Protein AF-A0A7R9MK85-F1 (afdb_monomer_lite)

Radius of gyration: 53.94 Å; chains: 1; bounding box: 117×63×129 Å

InterPro domains:
  IPR019371 KxDL domain [PF10241] (33-116)
  IPR039843 KxDL motif-containing protein 1-like [PTHR13511] (14-132)

Sequence (144 aa):
MTDASDDKVKTEPSVAVTSEPMTNSDSLMAVVSNLVDERHVMQMIDSQTNMLARFEKSNEMLVNVNALAVIRFDAANRDLKRYTQQLCDLQKDLDSVYHRIKFLRLKLAQQYPQAFKACGNVFNPLDEEEETTEDMKGIQLNDS

pLDDT: mean 77.88, std 21.59, range [37.09, 98.62]

Secondary structure (DSSP, 8-state):
----------PPP----------HHHHHHHHHHHH--HHHHHHHHHHHHHHHHHHHHHHHHHHHHHHHHHHHHHHHHHHHHHHHHHHHHHHHHHHHHHHHHHHHHHHHHHH-HHHHHHHHTT--S-------GGGGTT------

Foldseek 3Di:
DDDDDDDDDPDDDDDDPPDDPQDVVNVVVVVVVVVDPVVVVVVVVVVVVVVVVVVVVVVVVVVVVVVVVVVVVVVVVVVVVVVVVVVVVVVVVVVVVVVVVVVVLVVCCVPPVVVSVVCVVPDDDDDDDDDDPPPPPPDPPDDD

Organism: NCBI:txid334625

Structure (mmCIF, N/CA/C/O backbone):
data_AF-A0A7R9MK85-F1
#
_entry.id   AF-A0A7R9MK85-F1
#
loop_
_atom_site.group_PDB
_atom_site.id
_atom_site.type_symbol
_atom_site.label_atom_id
_atom_site.label_alt_id
_atom_site.label_comp_id
_atom_site.label_asym_id
_atom_site.label_entity_id
_atom_site.label_seq_id
_atom_site.pdbx_PDB_ins_code
_atom_site.Cartn_x
_atom_site.Cartn_y
_atom_site.Cartn_z
_atom_site.occupancy
_atom_site.B_iso_or_equiv
_atom_site.auth_seq_id
_atom_site.auth_comp_id
_atom_site.auth_asym_id
_atom_site.auth_atom_id
_atom_site.pdbx_PDB_model_num
ATOM 1 N N . MET A 1 1 ? 73.501 43.936 -84.466 1.00 37.09 1 MET A N 1
ATOM 2 C CA . MET A 1 1 ? 72.640 44.453 -85.548 1.00 37.09 1 MET A CA 1
ATOM 3 C C . MET A 1 1 ? 72.183 43.220 -86.308 1.00 37.09 1 MET A C 1
ATOM 5 O O . MET A 1 1 ? 73.078 42.539 -86.780 1.00 37.09 1 MET A O 1
ATOM 9 N N . THR A 1 2 ? 70.886 42.878 -86.223 1.00 42.50 2 THR A N 1
ATOM 10 C CA . THR A 1 2 ? 70.083 41.971 -87.098 1.00 42.50 2 THR A CA 1
ATOM 11 C C . THR A 1 2 ? 70.847 40.939 -87.960 1.00 42.50 2 THR A C 1
ATOM 13 O O . THR A 1 2 ? 71.689 41.332 -88.758 1.00 42.50 2 THR A O 1
ATOM 16 N N . ASP A 1 3 ? 70.573 39.634 -87.981 1.00 41.00 3 ASP A N 1
ATOM 17 C CA . ASP A 1 3 ? 69.346 38.886 -87.641 1.00 41.00 3 ASP A CA 1
ATOM 18 C C . ASP A 1 3 ? 69.703 37.367 -87.513 1.00 41.00 3 ASP A C 1
ATOM 20 O O . ASP A 1 3 ? 70.893 37.049 -87.500 1.00 41.00 3 ASP A O 1
ATOM 24 N N . ALA A 1 4 ? 68.831 36.355 -87.374 1.00 44.22 4 ALA A N 1
ATOM 25 C CA . ALA A 1 4 ? 67.372 36.244 -87.540 1.00 44.22 4 ALA A CA 1
ATOM 26 C C . ALA A 1 4 ? 66.745 35.256 -86.509 1.00 44.22 4 ALA A C 1
ATOM 28 O O . ALA A 1 4 ? 67.197 35.169 -85.368 1.00 44.22 4 ALA A O 1
ATOM 29 N N . SER A 1 5 ? 65.716 34.495 -86.903 1.00 45.62 5 SER A N 1
ATOM 30 C CA . SER A 1 5 ? 65.141 33.319 -86.219 1.00 45.62 5 SER A CA 1
ATOM 31 C C . SER A 1 5 ? 64.791 32.232 -87.246 1.00 45.62 5 SER A C 1
ATOM 33 O O . SER A 1 5 ? 64.439 32.589 -88.363 1.00 45.62 5 SER A O 1
ATOM 35 N N . ASP A 1 6 ? 64.901 30.956 -86.857 1.00 44.88 6 ASP A N 1
ATOM 36 C CA . ASP A 1 6 ? 64.191 29.750 -87.354 1.00 44.88 6 ASP A CA 1
ATOM 37 C C . ASP A 1 6 ? 65.004 28.514 -86.915 1.00 44.88 6 ASP A C 1
ATOM 39 O O . ASP A 1 6 ? 66.220 28.591 -86.756 1.00 44.88 6 ASP A O 1
ATOM 43 N N . ASP A 1 7 ? 64.498 27.296 -86.759 1.00 43.66 7 ASP A N 1
ATOM 44 C CA . ASP A 1 7 ? 63.171 26.708 -86.547 1.00 43.66 7 ASP A CA 1
ATOM 45 C C . ASP A 1 7 ? 63.456 25.193 -86.493 1.00 43.66 7 ASP A C 1
ATOM 47 O O . ASP A 1 7 ? 64.033 24.644 -87.435 1.00 43.66 7 ASP A O 1
ATOM 51 N N . LYS A 1 8 ? 63.116 24.533 -85.377 1.00 56.53 8 LYS A N 1
ATOM 52 C CA . LYS A 1 8 ? 62.372 23.254 -85.332 1.00 56.53 8 LYS A CA 1
ATOM 53 C C . LYS A 1 8 ? 62.468 22.568 -83.979 1.00 56.53 8 LYS A C 1
ATOM 55 O O . LYS A 1 8 ? 63.408 21.832 -83.675 1.00 56.53 8 LYS A O 1
ATOM 60 N N . VAL A 1 9 ? 61.392 22.714 -83.214 1.00 49.97 9 VAL A N 1
ATOM 61 C CA . VAL A 1 9 ? 61.028 21.769 -82.156 1.00 49.97 9 VAL A CA 1
ATOM 62 C C . VAL A 1 9 ? 60.754 20.412 -82.808 1.00 49.97 9 VAL A C 1
ATOM 64 O O . VAL A 1 9 ? 59.881 20.289 -83.665 1.00 49.97 9 VAL A O 1
ATOM 67 N N . LYS A 1 10 ? 61.503 19.379 -82.412 1.00 52.59 10 LYS A N 1
ATOM 68 C CA . LYS A 1 10 ? 61.274 18.007 -82.877 1.00 52.59 10 LYS A CA 1
ATOM 69 C C . LYS A 1 10 ? 60.210 17.344 -82.001 1.00 52.59 10 LYS A C 1
ATOM 71 O O . LYS A 1 10 ? 60.532 16.685 -81.019 1.00 52.59 10 LYS A O 1
ATOM 76 N N . THR A 1 11 ? 58.948 17.559 -82.352 1.00 46.94 11 THR A N 1
ATOM 77 C CA . THR A 1 11 ? 57.790 16.975 -81.665 1.00 46.94 11 THR A CA 1
ATOM 78 C C . THR A 1 11 ? 57.781 15.453 -81.821 1.00 46.94 11 THR A C 1
ATOM 80 O O . THR A 1 11 ? 57.778 14.944 -82.943 1.00 46.94 11 THR A O 1
ATOM 83 N N . GLU A 1 12 ? 57.765 14.718 -80.710 1.00 49.09 12 GLU A N 1
ATOM 84 C CA . GLU A 1 12 ? 57.543 13.269 -80.719 1.00 49.09 12 GLU A CA 1
ATOM 85 C C . GLU A 1 12 ? 56.055 12.948 -80.969 1.00 49.09 12 GLU A C 1
ATOM 87 O O . GLU A 1 12 ? 55.182 13.746 -80.609 1.00 49.09 12 GLU A O 1
ATOM 92 N N . PRO A 1 13 ? 55.727 11.813 -81.617 1.00 43.00 13 PRO A N 1
ATOM 93 C CA . PRO A 1 13 ? 54.351 11.497 -81.970 1.00 43.00 13 PRO A CA 1
ATOM 94 C C . PRO A 1 13 ? 53.548 11.085 -80.732 1.00 43.00 13 PRO A C 1
ATOM 96 O O . PRO A 1 13 ? 53.818 10.059 -80.110 1.00 43.00 13 PRO A O 1
ATOM 99 N N . SER A 1 14 ? 52.510 11.860 -80.415 1.00 45.31 14 SER A N 1
ATOM 100 C CA . SER A 1 14 ? 51.511 11.474 -79.418 1.00 45.31 14 SER A CA 1
ATOM 101 C C . SER A 1 14 ? 50.763 10.230 -79.902 1.00 45.31 14 SER A C 1
ATOM 103 O O . SER A 1 14 ? 49.976 10.296 -80.850 1.00 45.31 14 SER A O 1
ATOM 105 N N . VAL A 1 15 ? 51.025 9.083 -79.271 1.00 51.69 15 VAL A N 1
ATOM 106 C CA . VAL A 1 15 ? 50.253 7.859 -79.497 1.00 51.69 15 VAL A CA 1
ATOM 107 C C . VAL A 1 15 ? 48.859 8.095 -78.932 1.00 51.69 15 VAL A C 1
ATOM 109 O O . VAL A 1 15 ? 48.671 8.153 -77.718 1.00 51.69 15 VAL A O 1
ATOM 112 N N . ALA A 1 16 ? 47.881 8.253 -79.823 1.00 45.25 16 ALA A N 1
ATOM 113 C CA . ALA A 1 16 ? 46.489 8.400 -79.439 1.00 45.25 16 ALA A CA 1
ATOM 114 C C . ALA A 1 16 ? 46.027 7.132 -78.708 1.00 45.25 16 ALA A C 1
ATOM 116 O O . ALA A 1 16 ? 45.775 6.101 -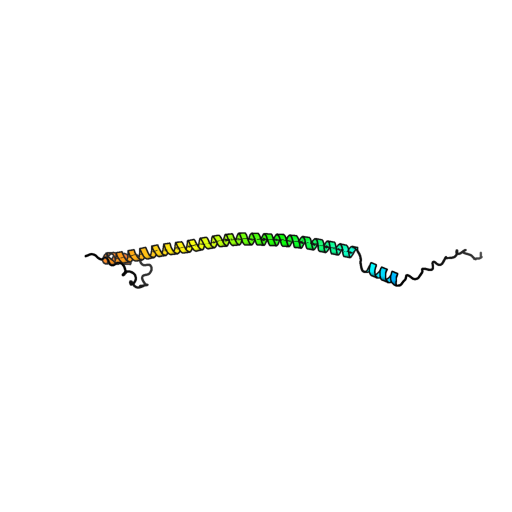79.330 1.00 45.25 16 ALA A O 1
ATOM 117 N N . VAL A 1 17 ? 45.900 7.223 -77.382 1.00 49.81 17 VAL A N 1
ATOM 118 C CA . VAL A 1 17 ? 45.159 6.244 -76.586 1.00 49.81 17 VAL A CA 1
ATOM 119 C C . VAL A 1 17 ? 43.700 6.368 -77.002 1.00 49.81 17 VAL A C 1
ATOM 121 O O . VAL A 1 17 ? 42.965 7.227 -76.515 1.00 49.81 17 VAL A O 1
ATOM 124 N N . THR A 1 18 ? 43.287 5.529 -77.948 1.00 45.44 18 THR A N 1
ATOM 125 C CA . THR A 1 18 ? 41.882 5.323 -78.280 1.00 45.44 18 THR A CA 1
ATOM 126 C C . THR A 1 18 ? 41.224 4.632 -77.096 1.00 45.44 18 THR A C 1
ATOM 128 O O . THR A 1 18 ? 41.204 3.406 -77.015 1.00 45.44 18 THR A O 1
ATOM 131 N N . SER A 1 19 ? 40.724 5.428 -76.152 1.00 58.06 19 SER A N 1
ATOM 132 C CA . SER A 1 19 ? 39.828 4.953 -75.105 1.00 58.06 19 SER A CA 1
ATOM 133 C C . SER A 1 19 ? 38.611 4.319 -75.773 1.00 58.06 19 SER A C 1
ATOM 135 O O . SER A 1 19 ? 37.810 5.029 -76.389 1.00 58.06 19 SER A O 1
ATOM 137 N N . GLU A 1 20 ? 38.489 2.995 -75.681 1.00 58.47 20 GLU A N 1
ATOM 138 C CA . GLU A 1 20 ? 37.277 2.304 -76.109 1.00 58.47 20 GLU A CA 1
ATOM 139 C C . GLU A 1 20 ? 36.082 2.911 -75.355 1.00 58.47 20 GLU A C 1
ATOM 141 O O . GLU A 1 20 ? 36.203 3.227 -74.164 1.00 58.47 20 GLU A O 1
ATOM 146 N N . PRO A 1 21 ? 34.940 3.146 -76.022 1.00 62.09 21 PRO A N 1
ATOM 147 C CA . PRO A 1 21 ? 33.782 3.707 -75.350 1.00 62.09 21 PRO A CA 1
ATOM 148 C C . PRO A 1 21 ? 33.295 2.710 -74.296 1.00 62.09 21 PRO A C 1
ATOM 150 O O . PRO A 1 21 ? 32.819 1.630 -74.646 1.00 62.09 21 PRO A O 1
ATOM 153 N N . MET A 1 22 ? 33.414 3.095 -73.017 1.00 60.62 22 MET A N 1
ATOM 154 C CA . MET A 1 22 ? 32.848 2.376 -71.868 1.00 60.62 22 MET A CA 1
ATOM 155 C C . MET A 1 22 ? 31.456 1.868 -72.231 1.00 60.62 22 MET A C 1
ATOM 157 O O . MET A 1 22 ? 30.614 2.661 -72.672 1.00 60.62 22 MET A O 1
ATOM 161 N N . THR A 1 23 ? 31.202 0.566 -72.083 1.00 76.19 23 THR A N 1
ATOM 162 C CA . THR A 1 23 ? 29.914 0.038 -72.527 1.00 76.19 23 THR A CA 1
ATOM 163 C C . THR A 1 23 ? 28.802 0.656 -71.682 1.00 76.19 23 THR A C 1
ATOM 165 O O . THR A 1 23 ? 28.991 1.007 -70.513 1.00 76.19 23 THR A O 1
ATOM 168 N N . ASN A 1 24 ? 27.598 0.772 -72.247 1.00 74.38 24 ASN A N 1
ATOM 169 C CA . ASN A 1 24 ? 26.451 1.299 -71.500 1.00 74.38 24 ASN A CA 1
ATOM 170 C C . ASN A 1 24 ? 26.172 0.487 -70.214 1.00 74.38 24 ASN A C 1
ATOM 172 O O . ASN A 1 24 ? 25.612 1.029 -69.264 1.00 74.38 24 ASN A O 1
ATOM 176 N N . SER A 1 25 ? 26.604 -0.781 -70.168 1.00 78.00 25 SER A N 1
ATOM 177 C CA . SER A 1 25 ? 26.562 -1.634 -68.977 1.00 78.00 25 SER A CA 1
ATOM 178 C C . SER A 1 25 ? 27.553 -1.183 -67.899 1.00 78.00 25 SER A C 1
ATOM 180 O O . SER A 1 25 ? 27.178 -1.114 -66.733 1.00 78.00 25 SER A O 1
ATOM 182 N N . ASP A 1 26 ? 28.786 -0.828 -68.269 1.00 80.00 26 ASP A N 1
ATOM 183 C CA . ASP A 1 26 ? 29.807 -0.346 -67.325 1.00 80.00 26 ASP A CA 1
ATOM 184 C C . ASP A 1 26 ? 29.434 1.030 -66.766 1.00 80.00 26 ASP A C 1
ATOM 186 O O . ASP A 1 26 ? 29.589 1.287 -65.574 1.00 80.00 26 ASP A O 1
ATOM 190 N N . SER A 1 27 ? 28.861 1.892 -67.613 1.00 76.44 27 SER A N 1
ATOM 191 C CA . SER A 1 27 ? 28.295 3.181 -67.200 1.00 76.44 27 SER A CA 1
ATOM 192 C C . SER A 1 27 ? 27.139 2.998 -66.207 1.00 76.44 27 SER A C 1
ATOM 194 O O . SER A 1 27 ? 27.133 3.613 -65.140 1.00 76.44 27 SER A O 1
ATOM 196 N N . LEU A 1 28 ? 26.198 2.087 -66.494 1.00 78.94 28 LEU A N 1
ATOM 197 C CA . LEU A 1 28 ? 25.100 1.754 -65.583 1.00 78.94 28 LEU A CA 1
ATOM 198 C C . LEU A 1 28 ? 25.627 1.182 -64.262 1.00 78.94 28 LEU A C 1
ATOM 200 O O . LEU A 1 28 ? 25.195 1.620 -63.198 1.00 78.94 28 LEU A O 1
ATOM 204 N N . MET A 1 29 ? 26.576 0.245 -64.306 1.00 80.06 29 MET A N 1
ATOM 205 C CA . MET A 1 29 ? 27.123 -0.391 -63.105 1.00 80.06 29 MET A CA 1
ATOM 206 C C . MET A 1 29 ? 27.934 0.597 -62.254 1.00 80.06 29 MET A C 1
ATOM 208 O O . MET A 1 29 ? 27.808 0.582 -61.033 1.00 80.06 29 MET A O 1
ATOM 212 N N . ALA A 1 30 ? 28.655 1.539 -62.872 1.00 75.88 30 ALA A N 1
ATOM 213 C CA . ALA A 1 30 ? 29.287 2.657 -62.172 1.00 75.88 30 ALA A CA 1
ATOM 214 C C . ALA A 1 30 ? 28.257 3.603 -61.526 1.00 75.88 30 ALA A C 1
ATOM 216 O O . ALA A 1 30 ? 28.444 4.015 -60.384 1.00 75.88 30 ALA A O 1
ATOM 217 N N . VAL A 1 31 ? 27.144 3.919 -62.201 1.00 76.56 31 VAL A N 1
ATOM 218 C CA . VAL A 1 31 ? 26.048 4.713 -61.609 1.00 76.56 31 VAL A CA 1
ATOM 219 C C . VAL A 1 31 ? 25.399 3.973 -60.435 1.00 76.56 31 VAL A C 1
ATOM 221 O O . VAL A 1 31 ? 25.190 4.579 -59.390 1.00 76.56 31 VAL A O 1
ATOM 224 N N . VAL A 1 32 ? 25.135 2.669 -60.555 1.00 73.88 32 VAL A N 1
ATOM 225 C CA . VAL A 1 32 ? 24.574 1.844 -59.467 1.00 73.88 32 VAL A CA 1
ATOM 226 C C . VAL A 1 32 ? 25.548 1.708 -58.293 1.00 73.88 32 VAL A C 1
ATOM 228 O O . VAL A 1 32 ? 25.120 1.803 -57.146 1.00 73.88 32 VAL A O 1
ATOM 231 N N . SER A 1 33 ? 26.849 1.576 -58.557 1.00 72.31 33 SER A N 1
ATOM 232 C CA . SER A 1 33 ? 27.897 1.590 -57.528 1.00 72.31 33 SER A CA 1
ATOM 233 C C . SER A 1 33 ? 27.969 2.945 -56.806 1.00 72.31 33 SER A C 1
ATOM 235 O O . SER A 1 33 ? 28.024 2.999 -55.582 1.00 72.31 33 SER A O 1
ATOM 237 N N . ASN A 1 34 ? 27.840 4.058 -57.538 1.00 72.56 34 ASN A N 1
ATOM 238 C CA . ASN A 1 34 ? 27.792 5.407 -56.959 1.00 72.56 34 ASN A CA 1
ATOM 239 C C . ASN A 1 34 ? 26.472 5.727 -56.224 1.00 72.56 34 ASN A C 1
ATOM 241 O O . ASN A 1 34 ? 26.439 6.647 -55.408 1.00 72.56 34 ASN A O 1
ATOM 245 N N . LEU A 1 35 ? 25.384 4.995 -56.495 1.00 70.12 35 LEU A N 1
ATOM 246 C CA . LEU A 1 35 ? 24.113 5.113 -55.766 1.00 70.12 35 LEU A CA 1
ATOM 247 C C . LEU A 1 35 ? 24.161 4.449 -54.378 1.00 70.12 35 LEU A C 1
ATOM 249 O O . LEU A 1 35 ? 23.315 4.756 -53.537 1.00 70.12 35 LEU A O 1
ATOM 253 N N . VAL A 1 36 ? 25.139 3.573 -54.122 1.00 73.38 36 VAL A N 1
ATOM 254 C CA . VAL A 1 36 ? 25.324 2.875 -52.842 1.00 73.38 36 VAL A CA 1
ATOM 255 C C . VAL A 1 36 ? 26.693 3.229 -52.255 1.00 73.38 36 VAL A C 1
ATOM 257 O O . VAL A 1 36 ? 27.646 2.462 -52.349 1.00 73.38 36 VAL A O 1
ATOM 260 N N . ASP A 1 37 ? 26.793 4.391 -51.600 1.00 80.88 37 ASP A N 1
ATOM 261 C CA . ASP A 1 37 ? 27.961 4.687 -50.760 1.00 80.88 37 ASP A CA 1
ATOM 262 C C . ASP A 1 37 ? 27.933 3.772 -49.526 1.00 80.88 37 ASP A C 1
ATOM 264 O O . ASP A 1 37 ? 27.158 3.977 -48.584 1.00 80.88 3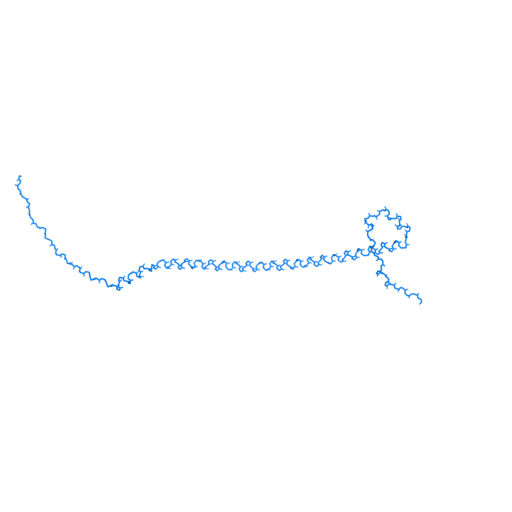7 ASP A O 1
ATOM 268 N N . GLU A 1 38 ? 28.794 2.755 -49.543 1.00 82.88 38 GLU A N 1
ATOM 269 C CA . GLU A 1 38 ? 28.989 1.770 -48.474 1.00 82.88 38 GLU A CA 1
ATOM 270 C C . GLU A 1 38 ? 29.140 2.430 -47.093 1.00 82.88 38 GLU A C 1
ATOM 272 O O . GLU A 1 38 ? 28.622 1.926 -46.095 1.00 82.88 38 GLU A O 1
ATOM 277 N N . ARG A 1 39 ? 29.758 3.618 -47.025 1.00 86.25 39 ARG A N 1
ATOM 278 C CA . ARG A 1 39 ? 29.971 4.352 -45.769 1.00 86.25 39 ARG A CA 1
ATOM 279 C C . ARG A 1 39 ? 28.672 4.930 -45.215 1.00 86.25 39 ARG A C 1
ATOM 281 O O . ARG A 1 39 ? 28.500 4.952 -44.000 1.00 86.25 39 ARG A O 1
ATOM 288 N N . HIS A 1 40 ? 27.750 5.374 -46.070 1.00 87.19 40 HIS A N 1
ATOM 289 C CA . HIS A 1 40 ? 26.428 5.832 -45.629 1.00 87.19 40 HIS A CA 1
ATOM 290 C C . HIS A 1 40 ? 25.565 4.658 -45.149 1.00 87.19 40 HIS A C 1
ATOM 292 O O . HIS A 1 40 ? 24.857 4.790 -44.150 1.00 87.19 40 HIS A O 1
ATOM 298 N N . VAL A 1 41 ? 25.667 3.494 -45.801 1.00 90.88 41 VAL A N 1
ATOM 299 C CA . VAL A 1 41 ? 25.008 2.261 -45.336 1.00 90.88 41 VAL A CA 1
ATOM 300 C C . VAL A 1 41 ? 25.562 1.838 -43.972 1.00 90.88 41 VAL A C 1
ATOM 302 O O . VAL A 1 41 ? 24.787 1.569 -43.056 1.00 90.88 41 VAL A O 1
ATOM 305 N N . MET A 1 42 ? 26.884 1.865 -43.793 1.00 92.38 42 MET A N 1
ATOM 306 C CA . MET A 1 42 ? 27.540 1.551 -42.521 1.00 92.38 42 MET A CA 1
ATOM 307 C C . MET A 1 42 ? 27.138 2.530 -41.401 1.00 92.38 42 MET A C 1
ATOM 309 O O . MET A 1 42 ? 26.725 2.091 -40.331 1.00 92.38 42 MET A O 1
ATOM 313 N N . GLN A 1 43 ? 27.124 3.842 -41.666 1.00 95.00 43 GLN A N 1
ATOM 314 C CA . GLN A 1 43 ? 26.633 4.851 -40.712 1.00 95.00 43 GLN A CA 1
ATOM 315 C C . GLN A 1 43 ? 25.156 4.651 -40.334 1.00 95.00 43 GLN A C 1
ATOM 317 O O . GLN A 1 43 ? 24.772 4.873 -39.183 1.00 95.00 43 GLN A O 1
ATOM 322 N N . MET A 1 44 ? 24.315 4.225 -41.282 1.00 95.31 44 MET A N 1
ATOM 323 C CA . MET A 1 44 ? 22.916 3.893 -41.011 1.00 95.31 44 MET A CA 1
ATOM 324 C C . MET A 1 44 ? 22.803 2.667 -40.093 1.00 95.31 44 MET A C 1
ATOM 326 O O . MET A 1 44 ? 22.019 2.702 -39.144 1.00 95.31 44 MET A O 1
ATOM 330 N N . ILE A 1 45 ? 23.607 1.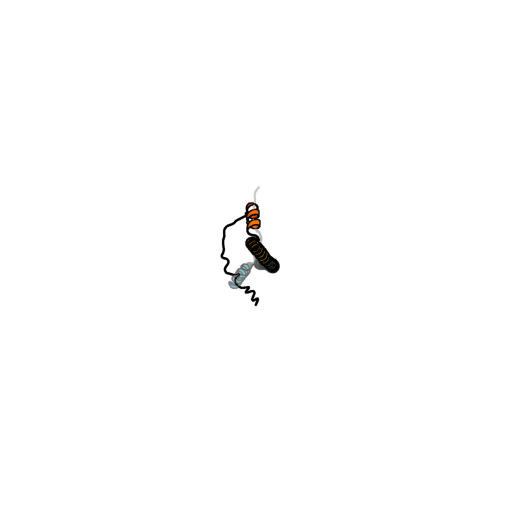623 -40.326 1.00 96.00 45 ILE A N 1
ATOM 331 C CA . ILE A 1 45 ? 23.668 0.421 -39.477 1.00 96.00 45 ILE A CA 1
ATOM 332 C C . ILE A 1 45 ? 24.147 0.776 -38.061 1.00 96.00 45 ILE A C 1
ATOM 334 O O . ILE A 1 45 ? 23.511 0.366 -37.088 1.00 96.00 45 ILE A O 1
ATOM 338 N N . ASP A 1 46 ? 25.197 1.588 -37.921 1.00 97.56 46 ASP A N 1
ATOM 339 C CA . ASP A 1 46 ? 25.698 2.055 -36.619 1.00 97.56 46 ASP A CA 1
ATOM 340 C C . ASP A 1 46 ? 24.635 2.869 -35.860 1.00 97.56 46 ASP A C 1
ATOM 342 O O . ASP A 1 46 ? 24.404 2.661 -34.664 1.00 97.56 46 ASP A O 1
ATOM 346 N N . SER A 1 47 ? 23.936 3.767 -36.563 1.00 97.50 47 SER A N 1
ATOM 347 C CA . SER A 1 47 ? 22.853 4.582 -36.000 1.00 97.50 47 SER A CA 1
ATOM 348 C C . SER A 1 47 ? 21.679 3.723 -35.515 1.00 97.50 47 SER A C 1
ATOM 350 O O . SER A 1 47 ? 21.214 3.886 -34.383 1.00 97.50 47 SER A O 1
ATOM 352 N N . GLN A 1 48 ? 21.239 2.759 -36.329 1.00 97.88 48 GLN A N 1
ATOM 353 C CA . GLN A 1 48 ? 20.170 1.819 -35.979 1.00 97.88 48 GLN A CA 1
ATOM 354 C C . GLN A 1 48 ? 20.574 0.899 -34.821 1.00 97.88 48 GLN A C 1
ATOM 356 O O . GLN A 1 48 ? 19.776 0.690 -33.910 1.00 97.88 48 GLN A O 1
ATOM 361 N N . THR A 1 49 ? 21.822 0.429 -34.790 1.00 97.88 49 THR A N 1
ATOM 362 C CA . THR A 1 49 ? 22.368 -0.383 -33.689 1.00 97.88 49 THR A CA 1
ATOM 363 C C . THR A 1 49 ? 22.394 0.410 -32.380 1.00 97.88 49 THR A C 1
ATOM 365 O O . THR A 1 49 ? 21.960 -0.086 -31.338 1.00 97.88 49 THR A O 1
ATOM 368 N N . ASN A 1 50 ? 22.815 1.681 -32.419 1.00 97.88 50 ASN A N 1
ATOM 369 C CA . ASN A 1 50 ? 22.767 2.562 -31.249 1.00 97.88 50 ASN A CA 1
ATOM 370 C C . ASN A 1 50 ? 21.326 2.813 -30.779 1.00 97.88 50 ASN A C 1
ATOM 372 O O . ASN A 1 50 ? 21.063 2.851 -29.576 1.00 97.88 50 ASN A O 1
ATOM 376 N N . MET A 1 51 ? 20.392 2.980 -31.718 1.00 98.19 51 MET A N 1
ATOM 377 C CA . MET A 1 51 ? 18.975 3.181 -31.422 1.00 98.19 51 MET A CA 1
ATOM 378 C C . MET A 1 51 ? 18.343 1.933 -30.789 1.00 98.19 51 MET A C 1
ATOM 380 O O . MET A 1 51 ? 17.643 2.062 -29.786 1.00 98.19 51 MET A O 1
ATOM 384 N N . LEU A 1 52 ? 18.651 0.737 -31.302 1.00 98.31 52 LEU A N 1
ATOM 385 C CA . LEU A 1 52 ? 18.190 -0.538 -30.750 1.00 98.31 52 LEU A CA 1
ATOM 386 C C . LEU A 1 52 ? 18.655 -0.717 -29.299 1.00 98.31 52 LEU A C 1
ATOM 388 O O . LEU A 1 52 ? 17.818 -0.900 -28.419 1.00 98.31 52 LEU A O 1
ATOM 392 N N . ALA A 1 53 ? 19.948 -0.526 -29.020 1.00 98.12 53 ALA A N 1
ATOM 393 C CA . ALA A 1 53 ? 20.489 -0.621 -27.661 1.00 98.12 53 ALA A CA 1
ATOM 394 C C . ALA A 1 53 ? 19.840 0.385 -26.681 1.00 98.12 53 ALA A C 1
ATOM 396 O O . ALA A 1 53 ? 19.654 0.096 -25.495 1.00 98.12 53 ALA A O 1
ATOM 397 N N . ARG A 1 54 ? 19.450 1.579 -27.161 1.00 98.31 54 ARG A N 1
ATOM 398 C CA . ARG A 1 54 ? 18.670 2.547 -26.364 1.00 98.31 54 ARG A CA 1
ATOM 399 C C . ARG A 1 54 ? 17.242 2.067 -26.111 1.00 98.31 54 ARG A C 1
ATOM 401 O O . ARG A 1 54 ? 16.753 2.245 -24.996 1.00 98.31 54 ARG A O 1
ATOM 408 N N . PHE A 1 55 ? 16.578 1.482 -27.108 1.00 98.38 55 PHE A N 1
ATOM 409 C CA . PHE A 1 55 ? 15.232 0.927 -26.952 1.00 98.38 55 PHE A CA 1
ATOM 410 C C . PHE A 1 55 ? 15.216 -0.261 -25.989 1.00 98.38 55 PHE A C 1
ATOM 412 O O . PHE A 1 55 ? 14.366 -0.288 -25.104 1.00 98.38 55 PHE A O 1
ATOM 419 N N . GLU A 1 56 ? 16.176 -1.180 -26.087 1.00 98.50 56 GLU A N 1
ATOM 420 C CA . GLU A 1 56 ? 16.323 -2.316 -25.168 1.00 98.50 56 GLU A CA 1
ATOM 421 C C . GLU A 1 56 ? 16.484 -1.839 -23.719 1.00 98.50 56 GLU A C 1
ATOM 423 O O . GLU A 1 56 ? 15.698 -2.225 -22.852 1.00 98.50 56 GLU A O 1
ATOM 428 N N . LYS A 1 57 ? 17.407 -0.899 -23.471 1.00 98.44 57 LYS A N 1
ATOM 429 C CA . LYS A 1 57 ? 17.599 -0.292 -22.145 1.00 98.44 57 LYS A CA 1
ATOM 430 C C . LYS A 1 57 ? 16.358 0.455 -21.644 1.00 98.44 57 LYS A C 1
ATOM 432 O O . LYS A 1 57 ? 16.033 0.399 -20.459 1.00 98.44 57 LYS A O 1
ATOM 437 N N . SER A 1 58 ? 15.652 1.166 -22.524 1.00 98.31 58 SER A N 1
ATOM 438 C CA . SER A 1 58 ? 14.390 1.826 -22.172 1.00 98.31 58 SER A CA 1
ATOM 439 C C . SER A 1 58 ? 13.311 0.807 -21.797 1.00 98.31 58 SER A C 1
ATOM 441 O O . SER A 1 58 ? 12.557 1.038 -20.855 1.00 98.31 58 SER A O 1
ATOM 443 N N . ASN A 1 59 ? 13.241 -0.319 -22.506 1.00 98.31 59 ASN A N 1
ATOM 444 C CA . ASN A 1 59 ? 12.272 -1.380 -22.261 1.00 98.31 59 ASN A CA 1
ATOM 445 C C . ASN A 1 59 ? 12.555 -2.113 -20.939 1.00 98.31 59 ASN A C 1
ATOM 447 O O . ASN A 1 59 ? 11.641 -2.300 -20.141 1.00 98.31 59 ASN A O 1
ATOM 451 N N . GLU A 1 60 ? 13.820 -2.433 -20.648 1.00 98.38 60 GLU A N 1
ATOM 452 C CA . GLU A 1 60 ? 14.251 -2.979 -19.352 1.00 98.38 60 GLU A CA 1
ATOM 453 C C . GLU A 1 60 ? 13.858 -2.048 -18.190 1.00 98.38 60 GLU A C 1
ATOM 455 O O . GLU A 1 60 ? 13.236 -2.478 -17.215 1.00 98.38 60 GLU A O 1
ATOM 460 N N . MET A 1 61 ? 14.148 -0.748 -18.317 1.00 98.31 61 MET A N 1
ATOM 461 C CA . MET A 1 61 ? 13.785 0.247 -17.304 1.00 98.31 61 MET A CA 1
ATOM 462 C C . MET A 1 61 ? 12.266 0.373 -17.123 1.00 98.31 61 MET A C 1
ATOM 464 O O . MET A 1 61 ? 11.805 0.495 -15.988 1.00 98.31 61 MET A O 1
ATOM 468 N N . LEU A 1 62 ? 11.476 0.304 -18.201 1.00 98.38 62 LEU A N 1
ATOM 469 C CA . LEU A 1 62 ? 10.009 0.304 -18.128 1.00 98.38 62 LEU A CA 1
ATOM 470 C C . LEU A 1 62 ? 9.465 -0.950 -17.431 1.00 98.38 62 LEU A C 1
ATOM 472 O O . LEU A 1 62 ? 8.580 -0.830 -16.582 1.00 98.38 62 LEU A O 1
ATOM 476 N N . VAL A 1 63 ? 10.008 -2.134 -17.732 1.00 98.44 63 VAL A N 1
ATOM 477 C CA . VAL A 1 63 ? 9.639 -3.395 -17.064 1.00 98.44 63 VAL A CA 1
ATOM 478 C C . VAL A 1 63 ? 9.948 -3.327 -15.565 1.00 98.44 63 VAL A C 1
ATOM 480 O O . VAL A 1 63 ? 9.090 -3.670 -14.750 1.00 98.44 63 VAL A O 1
ATOM 483 N N . ASN A 1 64 ? 11.122 -2.816 -15.185 1.00 98.38 64 ASN A N 1
ATOM 484 C CA . ASN A 1 64 ? 11.511 -2.644 -13.784 1.00 98.38 64 ASN A CA 1
ATOM 485 C C . ASN A 1 64 ? 10.604 -1.636 -13.048 1.00 98.38 64 ASN A C 1
ATOM 487 O O . ASN A 1 64 ? 10.091 -1.929 -11.967 1.00 98.38 64 ASN A O 1
ATOM 491 N N . VAL A 1 65 ? 10.324 -0.474 -13.654 1.00 98.38 65 VAL A N 1
ATOM 492 C CA . VAL A 1 65 ? 9.398 0.523 -13.085 1.00 98.38 65 VAL A CA 1
ATOM 493 C C . VAL A 1 65 ? 7.991 -0.054 -12.914 1.00 98.38 65 VAL A C 1
ATOM 495 O O . VAL A 1 65 ? 7.371 0.185 -11.879 1.00 98.38 65 VAL A O 1
ATOM 498 N N . ASN A 1 66 ? 7.502 -0.846 -13.873 1.00 98.19 66 ASN A N 1
ATOM 499 C CA . ASN A 1 66 ? 6.206 -1.517 -13.776 1.00 98.19 66 ASN A CA 1
ATOM 500 C C . ASN A 1 66 ? 6.189 -2.532 -12.616 1.00 98.19 66 ASN A C 1
ATOM 502 O O . ASN A 1 66 ? 5.332 -2.445 -11.738 1.00 98.19 66 ASN A O 1
ATOM 506 N N . ALA A 1 67 ? 7.193 -3.411 -12.525 1.00 98.19 67 ALA A N 1
ATOM 507 C CA . ALA A 1 67 ? 7.320 -4.364 -11.419 1.00 98.19 67 ALA A CA 1
ATOM 508 C C . ALA A 1 67 ? 7.361 -3.664 -10.044 1.00 98.19 67 ALA A C 1
ATOM 510 O O . ALA A 1 67 ? 6.647 -4.056 -9.118 1.00 98.19 67 ALA A O 1
ATOM 511 N N . LEU A 1 68 ? 8.133 -2.579 -9.916 1.00 98.31 68 LEU A N 1
ATOM 512 C CA . LEU A 1 68 ? 8.194 -1.776 -8.694 1.00 98.31 68 LEU A CA 1
ATOM 513 C C . LEU A 1 68 ? 6.858 -1.079 -8.380 1.00 98.31 68 LEU A C 1
ATOM 515 O O . LEU A 1 68 ? 6.477 -0.990 -7.210 1.00 98.31 68 LEU A O 1
ATOM 519 N N . ALA A 1 69 ? 6.145 -0.592 -9.398 1.00 98.38 69 ALA A N 1
ATOM 520 C CA . ALA A 1 69 ? 4.833 0.029 -9.241 1.00 98.38 69 ALA A CA 1
ATOM 521 C C . ALA A 1 69 ? 3.787 -0.979 -8.745 1.00 98.38 69 ALA A C 1
ATOM 523 O O . ALA A 1 69 ? 3.070 -0.665 -7.796 1.00 98.38 69 ALA A O 1
ATOM 524 N N . VAL A 1 70 ? 3.756 -2.197 -9.300 1.00 98.56 70 VAL A N 1
ATOM 525 C CA . VAL A 1 70 ? 2.876 -3.290 -8.844 1.00 98.56 70 VAL A CA 1
ATOM 526 C C . VAL A 1 70 ? 3.164 -3.652 -7.384 1.00 98.56 70 VAL A C 1
ATOM 528 O O . VAL A 1 70 ? 2.250 -3.642 -6.564 1.00 98.56 70 VAL A O 1
ATOM 531 N N . ILE A 1 71 ? 4.433 -3.865 -7.013 1.00 98.56 71 ILE A N 1
ATOM 532 C CA . ILE A 1 71 ? 4.819 -4.196 -5.626 1.00 98.56 71 ILE A CA 1
ATOM 533 C C . ILE A 1 71 ? 4.378 -3.099 -4.641 1.00 98.56 71 ILE A C 1
ATOM 535 O O . ILE A 1 71 ? 3.859 -3.400 -3.560 1.00 98.56 71 ILE A O 1
ATOM 539 N N . ARG A 1 72 ? 4.566 -1.822 -5.003 1.00 98.44 72 ARG A N 1
ATOM 540 C CA . ARG A 1 72 ? 4.147 -0.675 -4.178 1.00 98.44 72 ARG A CA 1
ATOM 541 C C . ARG A 1 72 ? 2.627 -0.546 -4.093 1.00 98.44 72 ARG A C 1
ATOM 543 O O . ARG A 1 72 ? 2.114 -0.283 -3.006 1.00 98.44 72 ARG A O 1
ATOM 550 N N . PHE A 1 73 ? 1.919 -0.756 -5.201 1.00 98.50 73 PHE A N 1
ATOM 551 C CA . PHE A 1 73 ? 0.460 -0.757 -5.242 1.00 98.50 73 PHE A CA 1
ATOM 552 C C . PHE A 1 73 ? -0.116 -1.855 -4.345 1.00 98.50 73 PHE A C 1
ATOM 554 O O . PHE A 1 73 ? -0.967 -1.569 -3.506 1.00 98.50 73 PHE A O 1
ATOM 561 N N . ASP A 1 74 ? 0.393 -3.083 -4.441 1.00 98.56 74 ASP A N 1
ATOM 562 C CA . ASP A 1 74 ? -0.072 -4.204 -3.623 1.00 98.56 74 ASP A CA 1
ATOM 563 C C . ASP A 1 74 ? 0.188 -3.989 -2.129 1.00 98.56 74 ASP A C 1
ATOM 565 O O . ASP A 1 74 ? -0.643 -4.361 -1.298 1.00 98.56 74 ASP A O 1
ATOM 569 N N . ALA A 1 75 ? 1.314 -3.366 -1.764 1.00 98.19 75 ALA A N 1
ATOM 570 C CA . ALA A 1 75 ? 1.581 -2.974 -0.382 1.00 98.19 75 ALA A CA 1
ATOM 571 C C . ALA A 1 75 ? 0.562 -1.936 0.118 1.00 98.19 75 ALA A C 1
ATOM 573 O O . ALA A 1 75 ? -0.114 -2.183 1.117 1.00 98.19 75 ALA A O 1
ATOM 574 N N . ALA A 1 76 ? 0.376 -0.838 -0.621 1.00 98.44 76 ALA A N 1
ATOM 575 C CA . ALA A 1 76 ? -0.579 0.213 -0.270 1.00 98.44 76 ALA A CA 1
ATOM 576 C C . ALA A 1 76 ? -2.031 -0.301 -0.215 1.00 98.44 76 ALA A C 1
ATOM 578 O O . ALA A 1 76 ? -2.784 0.067 0.681 1.00 98.44 76 ALA A O 1
ATOM 579 N N . ASN A 1 77 ? -2.418 -1.197 -1.126 1.00 98.50 77 ASN A N 1
ATOM 580 C CA . ASN A 1 77 ? -3.739 -1.828 -1.174 1.00 98.50 77 ASN A CA 1
ATOM 581 C C . ASN A 1 77 ? -3.976 -2.762 0.029 1.00 98.50 77 ASN A C 1
ATOM 583 O O . ASN A 1 77 ? -5.069 -2.773 0.598 1.00 98.50 77 ASN A O 1
ATOM 587 N N . ARG A 1 78 ? -2.956 -3.521 0.465 1.00 98.50 78 ARG A N 1
ATOM 588 C CA . ARG A 1 78 ? -3.025 -4.322 1.702 1.00 98.50 78 ARG A CA 1
ATOM 589 C C . ARG A 1 78 ? -3.182 -3.442 2.941 1.00 98.50 78 ARG A C 1
ATOM 591 O O . ARG A 1 78 ? -4.048 -3.727 3.766 1.00 98.50 78 ARG A O 1
ATOM 598 N N . ASP A 1 79 ? -2.382 -2.384 3.060 1.00 98.38 79 ASP A N 1
ATOM 599 C CA . ASP A 1 79 ? -2.464 -1.459 4.194 1.00 98.38 79 ASP A CA 1
ATOM 600 C C . ASP A 1 79 ? -3.811 -0.724 4.229 1.00 98.38 79 ASP A C 1
ATOM 602 O O . ASP A 1 79 ? -4.453 -0.696 5.277 1.00 98.38 79 ASP A O 1
ATOM 606 N N . LEU A 1 80 ? -4.296 -0.224 3.087 1.00 98.44 80 LEU A N 1
ATOM 607 C CA . LEU A 1 80 ? -5.610 0.418 2.973 1.00 98.44 80 LEU A CA 1
ATOM 608 C C . LEU A 1 80 ? -6.730 -0.511 3.456 1.00 98.44 80 LEU A C 1
ATOM 610 O O . LEU A 1 80 ? -7.509 -0.122 4.322 1.00 98.44 80 LEU A O 1
ATOM 614 N N . LYS A 1 81 ? -6.768 -1.761 2.971 1.00 98.56 81 LYS A N 1
ATOM 615 C CA . LYS A 1 81 ? -7.748 -2.766 3.420 1.00 98.56 81 LYS A CA 1
ATOM 616 C C . LYS A 1 81 ? -7.665 -3.024 4.925 1.00 98.56 81 LYS A C 1
ATOM 618 O O . LYS A 1 81 ? -8.706 -3.124 5.572 1.00 98.56 81 LYS A O 1
ATOM 623 N N . ARG A 1 82 ? -6.453 -3.096 5.495 1.00 98.56 82 ARG A N 1
ATOM 624 C CA . ARG A 1 82 ? -6.259 -3.259 6.946 1.00 98.56 82 ARG A CA 1
ATOM 625 C C . ARG A 1 82 ? -6.828 -2.069 7.719 1.00 98.56 82 ARG A C 1
ATOM 627 O O . ARG A 1 82 ? -7.560 -2.283 8.680 1.00 98.56 82 ARG A O 1
ATOM 634 N N . TYR A 1 83 ? -6.529 -0.841 7.297 1.00 98.44 83 TYR A N 1
ATOM 635 C CA . TYR A 1 83 ? -7.018 0.365 7.968 1.00 98.44 83 TYR A CA 1
ATOM 636 C C . TYR A 1 83 ? -8.538 0.528 7.851 1.00 98.44 83 TYR A C 1
ATOM 638 O O . TYR A 1 83 ? -9.182 0.864 8.842 1.00 98.44 83 TYR A O 1
ATOM 646 N N . THR A 1 84 ? -9.136 0.230 6.691 1.00 98.62 84 THR A N 1
ATOM 647 C CA . THR A 1 84 ? -10.600 0.233 6.533 1.00 98.62 84 THR A CA 1
ATOM 648 C C . THR A 1 84 ? -11.262 -0.799 7.446 1.00 98.62 84 THR A C 1
ATOM 650 O O . THR A 1 84 ? -12.229 -0.463 8.121 1.00 98.62 84 THR A O 1
ATOM 653 N N . GLN A 1 85 ? -10.718 -2.018 7.543 1.00 98.50 85 GLN A N 1
ATOM 654 C CA . GLN A 1 85 ? -11.233 -3.036 8.464 1.00 98.50 85 GLN A CA 1
ATOM 655 C C . GLN A 1 85 ? -11.163 -2.565 9.927 1.00 98.50 85 GLN A C 1
ATOM 657 O O . GLN A 1 85 ? -12.163 -2.623 10.635 1.00 98.50 85 GLN A O 1
ATOM 662 N N . GLN A 1 86 ? -10.015 -2.023 10.353 1.00 98.50 86 GLN A N 1
ATOM 663 C CA . GLN A 1 86 ? -9.838 -1.476 11.705 1.00 98.50 86 GLN A CA 1
ATOM 664 C C . GLN A 1 86 ? -10.824 -0.338 12.014 1.00 98.50 86 GLN A C 1
ATOM 666 O O . GLN A 1 86 ? -11.334 -0.265 13.129 1.00 98.50 86 GLN A O 1
ATOM 671 N N . LEU A 1 87 ? -11.126 0.521 11.035 1.00 98.62 87 LEU A N 1
ATOM 672 C CA . LEU A 1 87 ? -12.114 1.591 11.185 1.00 98.62 87 LEU A CA 1
ATOM 673 C C . LEU A 1 87 ? -13.541 1.038 11.333 1.00 98.62 87 LEU A C 1
ATOM 675 O O . LEU A 1 87 ? -14.285 1.507 12.190 1.00 98.62 87 LEU A O 1
ATOM 679 N N . CYS A 1 88 ? -13.909 0.017 10.552 1.00 98.44 88 CYS A N 1
ATOM 680 C CA . CYS A 1 88 ? -15.204 -0.657 10.678 1.00 98.44 88 CYS A CA 1
ATOM 681 C C . CYS A 1 88 ? -15.369 -1.391 12.017 1.00 98.44 88 CYS A C 1
ATOM 683 O O . CYS A 1 88 ? -16.489 -1.502 12.510 1.00 98.44 88 CYS A O 1
ATOM 685 N N . ASP A 1 89 ? -14.290 -1.906 12.606 1.00 98.31 89 ASP A N 1
ATOM 686 C CA . ASP A 1 89 ? -14.348 -2.556 13.919 1.00 98.31 89 ASP A CA 1
ATOM 687 C C . ASP A 1 89 ? -14.436 -1.519 15.055 1.00 98.31 89 ASP A C 1
ATOM 689 O O . ASP A 1 89 ? -15.304 -1.641 15.916 1.00 98.31 89 ASP A O 1
ATOM 693 N N . LEU A 1 90 ? -13.671 -0.420 14.976 1.00 98.44 90 LEU A N 1
ATOM 694 C CA . LEU A 1 90 ? -13.818 0.740 15.871 1.00 98.44 90 LEU A CA 1
ATOM 695 C C . LEU A 1 90 ? -15.226 1.353 15.835 1.00 98.44 90 LEU A C 1
ATOM 697 O O . LEU A 1 90 ? -15.730 1.784 16.870 1.00 98.44 90 LEU A O 1
ATOM 701 N N . GLN A 1 91 ? -15.870 1.385 14.664 1.00 97.94 91 GLN A N 1
ATOM 702 C CA . GLN A 1 91 ? -17.255 1.834 14.534 1.00 97.94 91 GLN A CA 1
ATOM 703 C C . GLN A 1 91 ? -18.206 0.945 15.353 1.00 97.94 91 GLN A C 1
ATOM 705 O O . GLN A 1 91 ? -18.958 1.467 16.171 1.00 97.94 91 GLN A O 1
ATOM 710 N N . LYS A 1 92 ? -18.116 -0.386 15.216 1.00 98.06 92 LYS A N 1
ATOM 711 C CA . LYS A 1 92 ? -18.943 -1.337 15.989 1.00 98.06 92 LYS A CA 1
ATOM 712 C C . LYS A 1 92 ? -18.711 -1.215 17.495 1.00 98.06 92 LYS A C 1
ATOM 714 O O . LYS A 1 92 ? -19.659 -1.332 18.271 1.00 98.06 92 LYS A O 1
ATOM 719 N N . ASP A 1 93 ? -17.466 -0.989 17.912 1.00 98.00 93 ASP A N 1
ATOM 720 C CA . ASP A 1 93 ? -17.127 -0.786 19.322 1.00 98.00 93 ASP A CA 1
ATOM 721 C C . ASP A 1 93 ? -17.766 0.502 19.866 1.00 98.00 93 ASP A C 1
ATOM 723 O O . ASP A 1 93 ? -18.355 0.487 20.951 1.00 98.00 93 ASP A O 1
ATOM 727 N N . LEU A 1 94 ? -17.728 1.600 19.100 1.00 98.06 94 LEU A N 1
ATOM 728 C CA . LEU A 1 94 ? -18.419 2.847 19.445 1.00 98.06 94 LEU A CA 1
ATOM 729 C C . LEU A 1 94 ? -19.942 2.675 19.481 1.00 98.06 94 LEU A C 1
ATOM 731 O O . LEU A 1 94 ? -20.566 3.123 20.444 1.00 98.06 94 LEU A O 1
ATOM 735 N N . ASP A 1 95 ? -20.530 1.978 18.507 1.00 96.69 95 ASP A N 1
ATOM 736 C CA . ASP A 1 95 ? -21.963 1.667 18.484 1.00 96.69 95 ASP A CA 1
ATOM 737 C C . ASP A 1 95 ? -22.361 0.851 19.726 1.00 96.69 95 ASP A C 1
ATOM 739 O O . ASP A 1 95 ? -23.338 1.174 20.405 1.00 96.69 95 ASP A O 1
ATOM 743 N N . SER A 1 96 ? -21.578 -0.169 20.084 1.00 97.38 96 SER A N 1
ATOM 744 C CA . SER A 1 96 ? -21.780 -0.998 21.282 1.00 97.38 96 SER A CA 1
ATOM 745 C C . SER A 1 96 ? -21.720 -0.174 22.576 1.00 97.38 96 SER A C 1
ATOM 747 O O . SER A 1 96 ? -22.598 -0.287 23.441 1.00 97.38 96 SER A O 1
ATOM 749 N N . VAL A 1 97 ? -20.727 0.715 22.700 1.00 97.44 97 VAL A N 1
ATOM 750 C CA . VAL A 1 97 ? -20.598 1.642 23.836 1.00 97.44 97 VAL A CA 1
ATOM 751 C C . VAL A 1 97 ? -21.785 2.609 23.896 1.00 97.44 97 VAL A C 1
ATOM 753 O O . VAL A 1 97 ? -22.376 2.769 24.967 1.00 97.44 97 VAL A O 1
ATOM 756 N N . TYR A 1 98 ? -22.185 3.199 22.768 1.00 96.19 98 TYR A N 1
ATOM 757 C CA . TYR A 1 98 ? -23.332 4.105 22.674 1.00 96.19 98 TYR A CA 1
ATOM 758 C C . TYR A 1 98 ? -24.634 3.424 23.119 1.00 96.19 98 TYR A C 1
ATOM 760 O O . TYR A 1 98 ? -25.318 3.926 24.016 1.00 96.19 98 TYR A O 1
ATOM 768 N N . HIS A 1 99 ? -24.943 2.238 22.585 1.00 95.19 99 HIS A N 1
ATOM 769 C CA . HIS A 1 99 ? -26.141 1.479 22.961 1.00 95.19 99 HIS A CA 1
ATOM 770 C C . HIS A 1 99 ? -26.138 1.102 24.448 1.00 95.19 99 HIS A C 1
ATOM 772 O O . HIS A 1 99 ? -27.167 1.213 25.121 1.00 95.19 99 HIS A O 1
ATOM 778 N N . ARG A 1 100 ? -24.980 0.724 25.003 1.00 96.25 100 ARG A N 1
ATOM 779 C CA . ARG A 1 100 ? -24.839 0.412 26.432 1.00 96.25 100 ARG 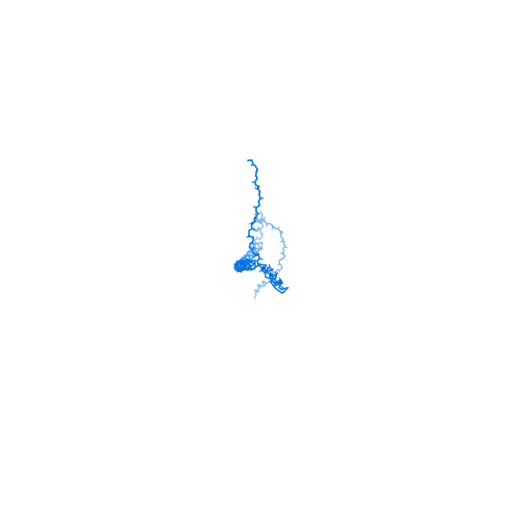A CA 1
ATOM 780 C C . ARG A 1 100 ? -25.052 1.642 27.319 1.00 96.25 100 ARG A C 1
ATOM 782 O O . ARG A 1 100 ? -25.698 1.521 28.360 1.00 96.25 100 ARG A O 1
ATOM 789 N N . ILE A 1 101 ? -24.574 2.818 26.909 1.00 93.12 101 ILE A N 1
ATOM 790 C CA . ILE A 1 101 ? -24.833 4.092 27.599 1.00 93.12 101 ILE A CA 1
ATOM 791 C C . ILE A 1 101 ? -26.324 4.458 27.510 1.00 93.12 101 ILE A C 1
ATOM 793 O O . ILE A 1 101 ? -26.927 4.753 28.543 1.00 93.12 101 ILE A O 1
ATOM 797 N N . LYS A 1 102 ? -26.947 4.366 26.324 1.00 89.12 102 LYS A N 1
ATOM 798 C CA . LYS A 1 102 ? -28.389 4.617 26.107 1.00 89.12 102 LYS A CA 1
ATOM 799 C C . LYS A 1 102 ? -29.251 3.711 26.999 1.00 89.12 102 LYS A C 1
ATOM 801 O O . LYS A 1 102 ? -30.144 4.197 27.692 1.00 89.12 102 LYS A O 1
ATOM 806 N N . PHE A 1 103 ? -28.923 2.420 27.078 1.00 90.44 103 PHE A N 1
ATOM 807 C CA . PHE A 1 103 ? -29.592 1.446 27.949 1.00 90.44 103 PHE A CA 1
ATOM 808 C C . PHE A 1 103 ? -29.441 1.761 29.445 1.00 90.44 103 PHE A C 1
ATOM 810 O O . PHE A 1 103 ? -30.421 1.695 30.191 1.00 90.44 103 PHE A O 1
ATOM 817 N N . LEU A 1 104 ? -28.238 2.129 29.900 1.00 91.88 104 LEU A N 1
ATOM 818 C CA . LEU A 1 104 ? -28.006 2.520 31.295 1.00 91.88 104 LEU A CA 1
ATOM 819 C C . LE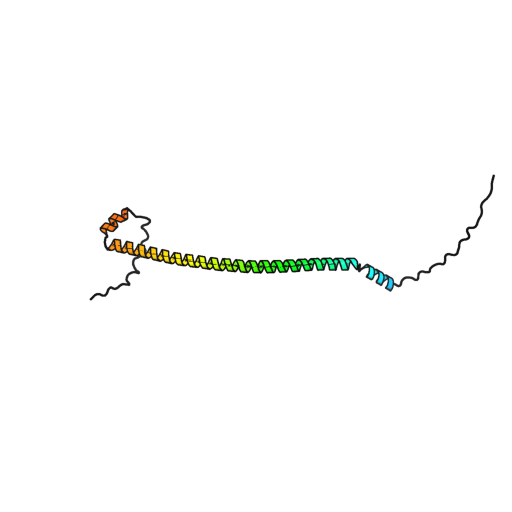U A 1 104 ? -28.742 3.821 31.651 1.00 91.88 104 LEU A C 1
ATOM 821 O O . LEU A 1 104 ? -29.377 3.873 32.704 1.00 91.88 104 LEU A O 1
ATOM 825 N N . ARG A 1 105 ? -28.732 4.829 30.763 1.00 87.56 105 ARG A N 1
ATOM 826 C CA . ARG A 1 105 ? -29.502 6.081 30.911 1.00 87.56 105 ARG A CA 1
ATOM 827 C C . ARG A 1 105 ? -30.999 5.779 31.058 1.00 87.56 105 ARG A C 1
ATOM 829 O O . ARG A 1 105 ? -31.621 6.268 31.997 1.00 87.56 105 ARG A O 1
ATOM 836 N N . LEU A 1 106 ? -31.552 4.916 30.198 1.00 88.06 106 LEU A N 1
ATOM 837 C CA . LEU A 1 106 ? -32.959 4.502 30.249 1.00 88.06 106 LEU A CA 1
ATOM 838 C C . LEU A 1 106 ? -33.308 3.761 31.551 1.00 88.06 106 LEU A C 1
ATOM 840 O O . LEU A 1 106 ? -34.284 4.115 32.212 1.00 88.06 106 LEU A O 1
ATOM 844 N N . LYS A 1 107 ? -32.499 2.775 31.964 1.00 90.25 107 LYS A N 1
ATOM 845 C CA . LYS A 1 107 ? -32.718 2.049 33.229 1.00 90.25 107 LYS A CA 1
ATOM 846 C C . LYS A 1 107 ? -32.673 2.969 34.446 1.00 90.25 107 LYS A C 1
ATOM 848 O O . LYS A 1 107 ? -33.501 2.823 35.344 1.00 90.25 107 LYS A O 1
ATOM 853 N N . LEU A 1 108 ? -31.738 3.918 34.477 1.00 88.31 108 LEU A N 1
ATOM 854 C CA . LEU A 1 108 ? -31.599 4.856 35.590 1.00 88.31 108 LEU A CA 1
ATOM 855 C C . LEU A 1 108 ? -32.802 5.812 35.675 1.00 88.31 108 LEU A C 1
ATOM 857 O O . LEU A 1 108 ? -33.314 6.051 36.769 1.00 88.31 108 LEU A O 1
ATOM 861 N N . ALA A 1 109 ? -33.306 6.278 34.527 1.00 85.06 109 ALA A N 1
ATOM 862 C CA . ALA A 1 109 ? -34.523 7.084 34.439 1.00 85.06 109 ALA A CA 1
ATOM 863 C C . ALA A 1 109 ? -35.779 6.327 34.913 1.00 85.06 109 ALA A C 1
ATOM 865 O O . ALA A 1 109 ? -36.623 6.910 35.592 1.00 85.06 109 ALA A O 1
ATOM 866 N N . GLN A 1 110 ? -35.888 5.032 34.593 1.00 86.06 110 GLN A N 1
ATOM 867 C CA . GLN A 1 110 ? -37.004 4.179 35.019 1.00 86.06 110 GLN A CA 1
ATOM 868 C C . GLN A 1 110 ? -36.963 3.844 36.518 1.00 86.06 110 GLN A C 1
ATOM 870 O O . GLN A 1 110 ? -37.993 3.914 37.184 1.00 86.06 110 GLN A O 1
ATOM 875 N N . GLN A 1 111 ? -35.795 3.480 37.060 1.00 92.56 111 GLN A N 1
ATOM 876 C CA . GLN A 1 111 ? -35.677 3.049 38.461 1.00 92.56 111 GLN A CA 1
ATOM 877 C C . GLN A 1 111 ? -35.640 4.212 39.461 1.00 92.56 111 GLN A C 1
ATOM 879 O O . GLN A 1 111 ? -36.148 4.072 40.572 1.00 92.56 111 GLN A O 1
ATOM 884 N N . TYR A 1 112 ? -35.070 5.362 39.086 1.00 90.38 112 TYR A N 1
ATOM 885 C CA . TYR A 1 112 ? -34.868 6.497 39.995 1.00 90.38 112 TYR A CA 1
ATOM 886 C C . TYR A 1 112 ? -35.337 7.831 39.385 1.00 90.38 112 TYR A C 1
ATOM 888 O O . TYR A 1 112 ? -34.560 8.788 39.334 1.00 90.38 112 TYR A O 1
ATOM 896 N N . PRO A 1 113 ? -36.608 7.957 38.952 1.00 85.12 113 PRO A N 1
ATOM 897 C CA . PRO A 1 113 ? -37.073 9.079 38.132 1.00 85.12 113 PRO A CA 1
ATOM 898 C C . PRO A 1 113 ? -36.865 10.459 38.771 1.00 85.12 113 PRO A C 1
ATOM 900 O O . PRO A 1 113 ? -36.547 11.411 38.064 1.00 85.12 113 PRO A O 1
ATOM 903 N N . GLN A 1 114 ? -37.002 10.590 40.096 1.00 84.81 114 GLN A N 1
ATOM 904 C CA . GLN A 1 114 ? -36.811 11.879 40.780 1.00 84.81 114 GLN A CA 1
ATOM 905 C C . GLN A 1 114 ? -35.330 12.279 40.881 1.00 84.81 114 GLN A C 1
ATOM 907 O O . GLN A 1 114 ? -34.987 13.430 40.623 1.00 84.81 114 GLN A O 1
ATOM 912 N N . ALA A 1 115 ? -34.441 11.331 41.200 1.00 84.94 115 ALA A N 1
ATOM 913 C CA . ALA A 1 115 ? -33.000 11.585 41.243 1.00 84.94 115 ALA A CA 1
ATOM 914 C C . ALA A 1 115 ? -32.440 11.833 39.832 1.00 84.94 115 ALA A C 1
ATOM 916 O O . ALA A 1 115 ? -31.660 12.758 39.626 1.00 84.94 115 ALA A O 1
ATOM 917 N N . PHE A 1 116 ? -32.909 11.067 38.844 1.00 82.69 116 PHE A N 1
ATOM 918 C CA . PHE A 1 116 ? -32.534 11.235 37.444 1.00 82.69 116 PHE A CA 1
ATOM 919 C C . PHE A 1 116 ? -32.935 12.619 36.906 1.00 82.69 116 PHE A C 1
ATOM 921 O O . PHE A 1 116 ? -32.106 13.304 36.310 1.00 82.69 116 PHE A O 1
ATOM 928 N N . LYS A 1 117 ? -34.162 13.085 37.191 1.00 81.06 117 LYS A N 1
ATOM 929 C CA . LYS A 1 117 ? -34.607 14.452 36.856 1.00 81.06 117 LYS A CA 1
ATOM 930 C C . LYS A 1 117 ? -33.762 15.535 37.531 1.00 81.06 117 LYS A C 1
ATOM 932 O O . LYS A 1 117 ? -33.433 16.523 36.885 1.00 81.06 117 LYS A O 1
ATOM 937 N N . ALA A 1 118 ? -33.377 15.349 38.795 1.00 81.25 118 ALA A N 1
ATOM 938 C CA . ALA A 1 118 ? -32.512 16.297 39.499 1.00 81.25 118 ALA A CA 1
ATOM 939 C C . ALA A 1 118 ? -31.104 16.394 38.873 1.00 81.25 118 ALA A C 1
ATOM 941 O O . ALA A 1 118 ? -30.530 17.480 38.830 1.00 81.25 118 ALA A O 1
ATOM 942 N N . CYS A 1 119 ? -30.565 15.288 38.348 1.00 76.38 119 CYS A N 1
ATOM 943 C CA . CYS A 1 119 ? -29.278 15.269 37.645 1.00 76.38 119 CYS A CA 1
ATOM 944 C C . CYS A 1 119 ? -29.352 15.771 36.191 1.00 76.38 119 CYS A C 1
ATOM 946 O O . CYS A 1 119 ? -28.365 16.317 35.698 1.00 76.38 119 CYS A O 1
ATOM 948 N N . GLY A 1 120 ? -30.492 15.620 35.505 1.00 66.38 120 GLY A N 1
ATOM 949 C CA . GLY A 1 120 ? -30.659 16.001 34.093 1.00 66.38 120 GLY A CA 1
ATOM 950 C C . GLY A 1 120 ? -30.339 17.471 33.797 1.00 66.38 120 GLY A C 1
ATOM 951 O O . GLY A 1 120 ? -29.734 17.775 32.775 1.00 66.38 120 GLY A O 1
ATOM 952 N N . ASN A 1 121 ? -30.615 18.372 34.745 1.00 59.62 121 ASN A N 1
ATOM 953 C CA . ASN A 1 121 ? -30.299 19.802 34.628 1.00 59.62 121 ASN A CA 1
ATOM 954 C C . ASN A 1 121 ? -28.786 20.121 34.562 1.00 59.62 121 ASN A C 1
ATOM 956 O O . ASN A 1 121 ? -28.425 21.271 34.325 1.00 59.62 121 ASN A O 1
ATOM 960 N N . VAL A 1 122 ? -27.904 19.142 34.804 1.00 61.66 122 VAL A N 1
ATOM 961 C CA . VAL A 1 122 ? -26.436 19.310 34.812 1.00 61.66 122 VAL A CA 1
ATOM 962 C C . VAL A 1 122 ? -25.775 18.711 33.561 1.00 61.66 122 VAL A C 1
ATOM 964 O O . VAL A 1 122 ? -24.644 19.071 33.238 1.00 61.66 122 VAL A O 1
ATOM 967 N N . PHE A 1 123 ? -26.454 17.816 32.836 1.00 54.41 123 PHE A N 1
ATOM 968 C CA . PHE A 1 123 ? -25.875 17.089 31.703 1.00 54.41 123 PHE A CA 1
ATOM 969 C C . PHE A 1 123 ? -26.829 17.087 30.505 1.00 54.41 123 PHE A C 1
ATOM 971 O O . PHE A 1 123 ? -27.640 16.176 30.354 1.00 54.41 123 PHE A O 1
ATOM 978 N N . ASN A 1 124 ? -26.702 18.095 29.637 1.00 52.44 124 ASN A N 1
ATOM 979 C CA . ASN A 1 124 ? -27.430 18.143 28.372 1.00 52.44 124 ASN A CA 1
ATOM 980 C C . ASN A 1 124 ? -26.511 18.488 27.188 1.00 52.44 124 ASN A C 1
ATOM 982 O O . ASN A 1 124 ? -26.201 19.657 26.950 1.00 52.44 124 ASN A O 1
ATOM 986 N N . PRO A 1 125 ? -26.089 17.464 26.434 1.00 49.56 125 PRO A N 1
ATOM 987 C CA . PRO A 1 125 ? -25.783 17.575 25.025 1.00 49.56 125 PRO A CA 1
ATOM 988 C C . PRO A 1 125 ? -26.814 16.757 24.230 1.00 49.56 125 PRO A C 1
ATOM 990 O O . PRO A 1 125 ? -26.616 15.565 24.002 1.00 49.56 125 PRO A O 1
ATOM 993 N N . LEU A 1 126 ? -27.872 17.440 23.782 1.00 44.09 126 LEU A N 1
ATOM 994 C CA . LEU A 1 126 ? -28.885 16.959 22.833 1.00 44.09 126 LEU A CA 1
ATOM 995 C C . LEU A 1 126 ? -29.853 15.906 23.414 1.00 44.09 126 LEU A C 1
ATOM 997 O O . LEU A 1 126 ? -29.767 14.706 23.152 1.00 44.09 126 LEU A O 1
ATOM 1001 N N . ASP A 1 127 ? -30.817 16.393 24.200 1.00 53.00 127 ASP A N 1
ATOM 1002 C CA . ASP A 1 127 ? -32.188 15.877 24.092 1.00 53.00 127 ASP A CA 1
ATOM 1003 C C . ASP A 1 127 ? -32.757 16.219 22.694 1.00 53.00 127 ASP A C 1
ATOM 1005 O O . ASP A 1 127 ? -32.301 17.185 22.085 1.00 53.00 127 ASP A O 1
ATOM 1009 N N . GLU A 1 128 ? -33.752 15.448 22.225 1.00 52.34 128 GLU A N 1
ATOM 1010 C CA . GLU A 1 128 ? -34.159 15.314 20.805 1.00 52.34 128 GLU A CA 1
ATOM 1011 C C . GLU A 1 128 ? -33.068 14.554 20.007 1.00 52.34 128 GLU A C 1
ATOM 1013 O O . GLU A 1 128 ? -31.977 15.056 19.777 1.00 52.34 128 GLU A O 1
ATOM 1018 N N . GLU A 1 129 ? -33.231 13.277 19.640 1.00 43.44 129 GLU A N 1
ATOM 1019 C CA . GLU A 1 129 ? -34.410 12.658 19.013 1.00 43.44 129 GLU A CA 1
ATOM 1020 C C . GLU A 1 129 ? -34.976 11.439 19.787 1.00 43.44 129 GLU A C 1
ATOM 1022 O O . GLU A 1 129 ? -34.255 10.510 20.167 1.00 43.44 129 GLU A O 1
ATOM 1027 N N . GLU A 1 130 ? -36.302 11.408 19.986 1.00 50.97 130 GLU A N 1
ATOM 1028 C CA . GLU A 1 130 ? -37.034 10.211 20.432 1.00 50.97 130 GLU A CA 1
ATOM 1029 C C . GLU A 1 130 ? -37.215 9.225 19.266 1.00 50.97 130 GLU A C 1
ATOM 1031 O O . GLU A 1 130 ? -38.220 9.255 18.557 1.00 50.97 130 GLU A O 1
ATOM 1036 N N . GLU A 1 131 ? -36.270 8.301 19.097 1.00 46.16 131 GLU A N 1
ATOM 1037 C CA . GLU A 1 131 ? -36.509 7.089 18.306 1.00 46.16 131 GLU A CA 1
ATOM 1038 C C . GLU A 1 131 ? -37.109 5.987 19.201 1.00 46.16 131 GLU A C 1
ATOM 1040 O O . GLU A 1 131 ? -36.639 5.738 20.319 1.00 46.16 131 GLU A O 1
ATOM 1045 N N . THR A 1 132 ? -38.210 5.391 18.740 1.00 41.41 132 THR A N 1
ATOM 1046 C CA . THR A 1 132 ? -39.220 4.723 19.574 1.00 41.41 132 THR A CA 1
ATOM 1047 C C . THR A 1 132 ? -38.761 3.424 20.244 1.00 41.41 132 THR A C 1
ATOM 1049 O O . THR A 1 132 ? -37.951 2.650 19.746 1.00 41.41 132 THR A O 1
ATOM 1052 N N . THR A 1 133 ? -39.340 3.149 21.414 1.00 45.34 133 THR A N 1
ATOM 1053 C CA . THR A 1 133 ? -38.960 2.081 22.357 1.00 45.34 133 THR A CA 1
ATOM 1054 C C . THR A 1 133 ? -39.429 0.662 21.981 1.00 45.34 133 THR A C 1
ATOM 1056 O O . THR A 1 133 ? -39.589 -0.189 22.859 1.00 45.34 133 THR A O 1
ATOM 1059 N N . GLU A 1 134 ? -39.658 0.376 20.699 1.00 47.72 134 GLU A N 1
ATOM 1060 C CA . GLU A 1 134 ? -40.352 -0.845 20.249 1.00 47.72 134 GLU A CA 1
ATOM 1061 C C . GLU A 1 134 ? -39.498 -2.133 20.364 1.00 47.72 134 GLU A C 1
ATOM 1063 O O . GLU A 1 134 ? -40.021 -3.178 20.760 1.00 47.72 134 GLU A O 1
ATOM 1068 N N . ASP A 1 135 ? -38.181 -2.069 20.133 1.00 47.06 135 ASP A N 1
ATOM 1069 C CA . ASP A 1 135 ? -37.333 -3.268 19.953 1.00 47.06 135 ASP A CA 1
ATOM 1070 C C . ASP A 1 135 ? -36.926 -4.023 21.239 1.00 47.06 135 ASP A C 1
ATOM 1072 O O . ASP A 1 135 ? -36.340 -5.105 21.169 1.00 47.06 135 ASP A O 1
ATOM 1076 N N . MET A 1 136 ? -37.243 -3.518 22.440 1.00 49.69 136 MET A N 1
ATOM 1077 C CA . MET A 1 136 ? -36.864 -4.171 23.714 1.00 49.69 136 MET A CA 1
ATOM 1078 C C . MET A 1 136 ? -37.958 -5.037 24.371 1.00 49.69 136 MET A C 1
ATOM 1080 O O . MET A 1 136 ? -37.781 -5.500 25.500 1.00 49.69 136 MET A O 1
ATOM 1084 N N . LYS A 1 137 ? -39.057 -5.355 23.672 1.00 47.00 137 LYS A N 1
ATOM 1085 C CA . LYS A 1 137 ? -40.133 -6.247 24.177 1.00 47.00 137 LYS A CA 1
ATOM 1086 C C . LYS A 1 137 ? -39.768 -7.744 24.279 1.00 47.00 137 LYS A C 1
ATOM 1088 O O . LYS A 1 137 ? -40.613 -8.548 24.665 1.00 47.00 137 LYS A O 1
ATOM 1093 N N . GLY A 1 138 ? -38.533 -8.139 23.955 1.00 43.62 138 GLY A N 1
ATOM 1094 C CA . GLY A 1 138 ? -38.125 -9.548 23.835 1.00 43.62 138 GLY A CA 1
ATOM 1095 C C . GLY A 1 138 ? -37.867 -10.325 25.137 1.00 43.62 138 GLY A C 1
ATOM 1096 O O . GLY A 1 138 ? -37.811 -11.551 25.089 1.00 43.62 138 GLY A O 1
ATOM 1097 N N . ILE A 1 139 ? -37.706 -9.670 26.294 1.00 50.28 139 ILE A N 1
ATOM 1098 C CA . ILE A 1 139 ? -37.378 -10.361 27.559 1.00 50.28 139 ILE A CA 1
ATOM 1099 C C . ILE A 1 139 ? -38.645 -10.570 28.398 1.00 50.28 139 ILE A C 1
ATOM 1101 O O . ILE A 1 139 ? -38.924 -9.827 29.339 1.00 50.28 139 ILE A O 1
ATOM 1105 N N . GLN A 1 140 ? -39.403 -11.616 28.065 1.00 44.19 140 GLN A N 1
ATOM 1106 C CA . GLN A 1 140 ? -40.409 -12.169 28.973 1.00 44.19 140 GLN A CA 1
ATOM 1107 C C . GLN A 1 140 ? -39.698 -12.887 30.129 1.00 44.19 140 GLN A C 1
ATOM 1109 O O . GLN A 1 140 ? -39.199 -14.000 29.971 1.00 44.19 140 GLN A O 1
ATOM 1114 N N . LEU A 1 141 ? -39.652 -12.242 31.296 1.00 47.06 141 LEU A N 1
ATOM 1115 C CA . LEU A 1 141 ? -39.374 -12.917 32.563 1.00 47.06 141 LEU A CA 1
ATOM 1116 C C . LEU A 1 141 ? -40.627 -13.700 32.960 1.00 47.06 141 LEU A C 1
ATOM 1118 O O . LEU A 1 141 ? -41.603 -13.126 33.437 1.00 47.06 141 LEU A O 1
ATOM 1122 N N . ASN A 1 142 ? -40.606 -15.004 32.702 1.00 41.16 142 ASN A N 1
ATOM 1123 C CA . ASN A 1 142 ? -41.700 -15.907 33.025 1.00 41.16 142 ASN A CA 1
ATOM 1124 C C . ASN A 1 142 ? -41.487 -16.514 34.422 1.00 41.16 142 ASN A C 1
ATOM 1126 O O . ASN A 1 142 ? -40.973 -17.625 34.529 1.00 41.16 142 ASN A O 1
ATOM 1130 N N . ASP A 1 143 ? -41.879 -15.776 35.465 1.00 47.66 143 ASP A N 1
ATOM 1131 C CA . ASP A 1 143 ? -41.928 -16.256 36.854 1.00 47.66 143 ASP A CA 1
ATOM 1132 C C . ASP A 1 143 ? -43.378 -16.547 37.281 1.00 47.66 143 ASP A C 1
ATOM 1134 O O . ASP A 1 143 ? -44.177 -15.632 37.508 1.00 47.66 143 ASP A O 1
ATOM 1138 N N . SER A 1 144 ? -43.706 -17.836 37.401 1.00 44.31 144 SER A N 1
ATOM 1139 C CA . SER A 1 144 ? -44.799 -18.423 38.202 1.00 44.31 144 SER A CA 1
ATOM 1140 C C . SER A 1 144 ? -44.558 -19.924 38.353 1.00 44.31 144 SER A C 1
ATOM 1142 O O . SER A 1 144 ? -44.318 -20.566 37.306 1.00 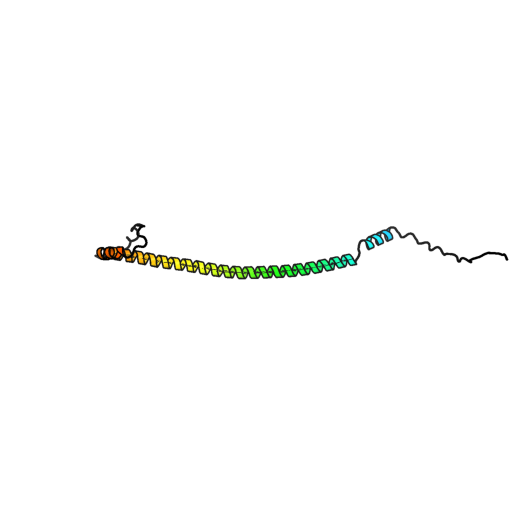44.31 144 SER A O 1
#